Protein AF-A0A2G1YGG0-F1 (afdb_monomer_lite)

Structure (mmCIF, N/CA/C/O backbone):
data_AF-A0A2G1YGG0-F1
#
_entry.id   AF-A0A2G1YGG0-F1
#
loop_
_atom_site.group_PDB
_atom_site.id
_atom_site.type_symbol
_atom_site.label_atom_id
_atom_site.label_alt_id
_atom_site.label_comp_id
_atom_site.label_asym_id
_atom_site.label_entity_id
_atom_site.label_seq_id
_atom_site.pdbx_PDB_ins_code
_atom_site.Cartn_x
_atom_site.Cartn_y
_atom_site.Cartn_z
_atom_site.occupancy
_atom_site.B_iso_or_equiv
_atom_site.auth_seq_id
_atom_site.auth_comp_id
_atom_site.auth_asym_id
_atom_site.auth_atom_id
_atom_site.pdbx_PDB_model_num
ATOM 1 N N . MET A 1 1 ? 19.180 24.058 -12.082 1.00 52.47 1 MET A N 1
ATOM 2 C CA . MET A 1 1 ? 18.531 23.220 -11.047 1.00 52.47 1 MET A CA 1
ATOM 3 C C . MET A 1 1 ? 17.471 22.369 -11.729 1.00 52.47 1 MET A C 1
ATOM 5 O O . MET A 1 1 ? 16.815 22.886 -12.626 1.00 52.47 1 MET A O 1
ATOM 9 N N . ALA A 1 2 ? 17.347 21.085 -11.384 1.00 68.44 2 ALA A N 1
ATOM 10 C CA . ALA A 1 2 ? 16.318 20.221 -11.966 1.00 68.44 2 ALA A CA 1
ATOM 11 C C . ALA A 1 2 ? 14.921 20.719 -11.558 1.00 68.44 2 ALA A C 1
ATOM 13 O O . ALA A 1 2 ? 14.713 21.106 -10.408 1.00 68.44 2 ALA A O 1
AT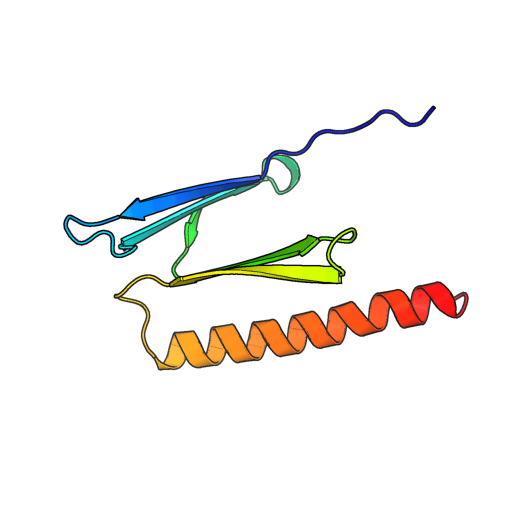OM 14 N N . LYS A 1 3 ? 13.981 20.750 -12.505 1.00 72.12 3 LYS A N 1
ATOM 15 C CA . LYS A 1 3 ? 12.595 21.149 -12.248 1.00 72.12 3 LYS A CA 1
ATOM 16 C C . LYS A 1 3 ? 11.942 20.056 -11.396 1.00 72.12 3 LYS A C 1
ATOM 18 O O . LYS A 1 3 ? 11.939 18.898 -11.804 1.00 72.12 3 LYS A O 1
ATOM 23 N N . LEU A 1 4 ? 11.441 20.406 -10.214 1.00 78.69 4 LEU A N 1
ATOM 24 C CA . LEU A 1 4 ? 10.723 19.461 -9.359 1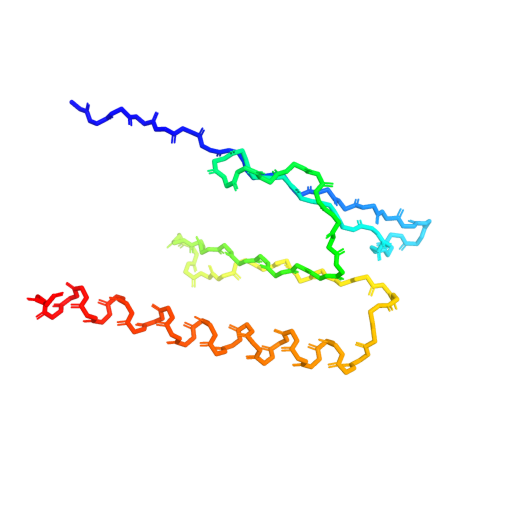.00 78.69 4 LEU A CA 1
ATOM 25 C C . LEU A 1 4 ? 9.352 19.184 -9.981 1.00 78.69 4 LEU A C 1
ATOM 27 O O . LEU A 1 4 ? 8.588 20.117 -10.229 1.00 78.69 4 LEU A O 1
ATOM 31 N N . HIS A 1 5 ? 9.072 17.914 -10.262 1.00 81.62 5 HIS A N 1
ATOM 32 C CA . HIS A 1 5 ? 7.753 17.453 -10.676 1.00 81.62 5 HIS A CA 1
ATOM 33 C C . HIS A 1 5 ? 7.010 16.945 -9.443 1.00 81.62 5 HIS A C 1
ATOM 35 O O . HIS A 1 5 ? 7.544 16.120 -8.700 1.00 81.62 5 HIS A O 1
ATOM 41 N N . THR A 1 6 ? 5.797 17.443 -9.219 1.00 85.19 6 THR A N 1
ATOM 42 C CA . THR A 1 6 ? 4.941 16.983 -8.125 1.00 85.19 6 THR A CA 1
ATOM 43 C C . THR A 1 6 ? 3.900 16.043 -8.700 1.00 85.19 6 THR A C 1
ATOM 45 O O . THR A 1 6 ? 3.074 16.466 -9.502 1.00 85.19 6 THR A O 1
ATOM 48 N N . SER A 1 7 ? 3.932 14.788 -8.262 1.00 88.62 7 SER A N 1
ATOM 49 C CA . SER A 1 7 ? 2.890 13.804 -8.543 1.00 88.62 7 SER A CA 1
ATOM 50 C C . SER A 1 7 ? 1.996 13.637 -7.327 1.00 88.62 7 SER A C 1
ATOM 52 O O . SER A 1 7 ? 2.495 13.626 -6.198 1.00 88.62 7 SER A O 1
ATOM 54 N N . VAL A 1 8 ? 0.694 13.469 -7.538 1.00 89.06 8 VAL A N 1
ATOM 55 C CA . VAL A 1 8 ? -0.256 13.191 -6.458 1.00 89.06 8 VAL A CA 1
ATOM 56 C C . VAL A 1 8 ? -0.805 11.781 -6.618 1.00 89.06 8 VAL A C 1
ATOM 58 O O . VAL A 1 8 ? -1.400 11.442 -7.642 1.00 89.06 8 VAL A O 1
ATOM 61 N N . ILE A 1 9 ? -0.641 10.984 -5.563 1.00 90.62 9 ILE A N 1
ATOM 62 C CA . ILE A 1 9 ? -1.325 9.704 -5.384 1.00 90.62 9 ILE A CA 1
ATOM 63 C C . ILE A 1 9 ? -2.399 9.921 -4.322 1.00 90.62 9 ILE A C 1
ATOM 65 O O . ILE A 1 9 ? -2.092 10.330 -3.200 1.00 90.62 9 ILE A O 1
ATOM 69 N N . LYS A 1 10 ? -3.662 9.676 -4.672 1.00 92.50 10 LYS A N 1
ATOM 70 C CA . LYS A 1 10 ? -4.802 9.847 -3.765 1.00 92.50 10 LYS A CA 1
ATOM 71 C C . LYS A 1 10 ? -5.378 8.487 -3.414 1.00 92.50 10 LYS A C 1
ATOM 73 O O . LYS A 1 10 ? -5.800 7.765 -4.309 1.00 92.50 10 LYS A O 1
ATOM 78 N N . LEU A 1 11 ? -5.435 8.178 -2.121 1.00 91.12 11 LEU A N 1
ATOM 79 C CA . LEU A 1 11 ? -6.092 6.986 -1.587 1.00 91.12 11 LEU A CA 1
ATOM 80 C C . LEU A 1 11 ? -7.399 7.400 -0.914 1.00 91.12 11 LEU A C 1
ATOM 82 O O . LEU A 1 11 ? -7.400 8.271 -0.045 1.00 91.12 11 LEU A O 1
ATOM 86 N N . THR A 1 12 ? -8.507 6.793 -1.327 1.00 92.19 12 THR A N 1
ATOM 87 C CA . THR A 1 12 ? -9.833 7.043 -0.759 1.00 92.19 12 THR A CA 1
ATOM 88 C C . THR A 1 12 ? -10.358 5.750 -0.157 1.00 92.19 12 THR A C 1
ATOM 90 O O . THR A 1 12 ? -10.513 4.753 -0.859 1.00 92.19 12 THR A O 1
ATOM 93 N N . VAL A 1 13 ? -10.631 5.779 1.145 1.00 90.44 13 VAL A N 1
ATOM 94 C CA . VAL A 1 13 ? -11.139 4.636 1.908 1.00 90.44 13 VAL A CA 1
ATOM 95 C C . VAL A 1 13 ? -12.573 4.942 2.323 1.00 90.44 13 VAL A C 1
ATOM 97 O O . VAL A 1 13 ? -12.812 5.858 3.108 1.00 90.44 13 VAL A O 1
ATOM 100 N N . GLY A 1 14 ? -13.527 4.201 1.770 1.00 90.12 14 GLY A N 1
ATOM 101 C CA . GLY A 1 14 ? -14.914 4.186 2.217 1.00 90.12 14 GLY A CA 1
ATOM 102 C C . GLY A 1 14 ? -15.056 3.247 3.408 1.00 90.12 14 GLY A C 1
ATOM 103 O O . GLY A 1 14 ? -14.697 2.074 3.305 1.00 90.12 14 GLY A O 1
ATOM 104 N N . LEU A 1 15 ? -15.553 3.775 4.523 1.00 87.56 15 LEU A N 1
ATOM 105 C CA . LEU A 1 15 ? -15.771 3.041 5.766 1.00 87.56 15 LEU A CA 1
ATOM 106 C C . LEU A 1 15 ? -17.271 2.822 5.999 1.00 87.56 15 LEU A C 1
ATOM 108 O O . LEU A 1 15 ? -18.066 3.698 5.657 1.00 87.56 15 LEU A O 1
ATOM 112 N N . ASP A 1 16 ? -17.636 1.698 6.613 1.00 85.56 16 ASP A N 1
ATOM 113 C CA . ASP A 1 16 ? -18.991 1.452 7.119 1.00 85.56 16 ASP A CA 1
ATOM 114 C C . ASP A 1 16 ? -19.256 2.162 8.467 1.00 85.56 16 ASP A C 1
ATOM 116 O O . ASP A 1 16 ? -18.405 2.872 9.017 1.00 85.56 16 ASP A O 1
ATOM 120 N N . GLU A 1 17 ? -20.446 1.943 9.034 1.00 87.25 17 GLU A N 1
ATOM 121 C CA . GLU A 1 17 ? -20.856 2.484 10.339 1.00 87.25 17 GLU A CA 1
ATOM 122 C C . GLU A 1 17 ? -19.948 2.035 11.502 1.00 87.25 17 GLU A C 1
ATOM 124 O O . GLU A 1 17 ? -19.804 2.751 12.494 1.00 87.25 17 GLU A O 1
ATOM 129 N N . ASN A 1 18 ? -19.276 0.887 11.366 1.00 84.62 18 ASN A N 1
ATOM 130 C CA . ASN A 1 18 ? -18.332 0.334 12.339 1.00 84.62 18 ASN A CA 1
ATOM 131 C C . ASN A 1 18 ? -16.872 0.718 12.042 1.00 84.62 18 ASN A C 1
ATOM 133 O O . ASN A 1 18 ? -15.958 0.224 12.705 1.00 84.62 18 ASN A O 1
ATOM 137 N N . ARG A 1 19 ? -16.642 1.620 11.078 1.00 80.69 19 ARG A N 1
ATOM 138 C CA . ARG A 1 19 ? -15.319 2.050 10.597 1.00 80.69 19 ARG A CA 1
ATOM 139 C C . ARG A 1 19 ? -14.500 0.935 9.939 1.00 80.69 19 ARG A C 1
ATOM 141 O O . ARG A 1 19 ? -13.270 1.001 9.927 1.00 80.69 19 ARG A O 1
ATOM 148 N N . ILE A 1 20 ? -15.161 -0.071 9.377 1.00 80.88 20 ILE A N 1
ATOM 149 C CA . ILE A 1 20 ? -14.534 -1.139 8.598 1.00 80.88 20 ILE A CA 1
ATOM 150 C C . ILE A 1 20 ? -14.424 -0.682 7.133 1.00 80.88 20 ILE A C 1
ATOM 152 O O . ILE A 1 20 ? -15.409 -0.195 6.579 1.00 80.88 20 ILE A O 1
ATOM 156 N N . PRO A 1 21 ? -13.255 -0.823 6.479 1.00 81.56 21 PRO A N 1
ATOM 157 C CA . PRO A 1 21 ? -13.109 -0.531 5.055 1.00 81.56 21 PRO A CA 1
ATOM 158 C C . PRO A 1 21 ? -14.007 -1.412 4.173 1.00 81.56 21 PRO A C 1
ATOM 160 O O . PRO A 1 21 ? -13.874 -2.635 4.157 1.00 81.56 21 PRO A O 1
ATOM 163 N N . GLU A 1 22 ? -14.884 -0.782 3.392 1.00 84.81 22 GLU A N 1
ATOM 164 C CA . GLU A 1 22 ? -15.722 -1.460 2.392 1.00 84.81 22 GLU A CA 1
ATOM 165 C C . GLU A 1 22 ? -15.253 -1.206 0.964 1.00 84.81 22 GLU A C 1
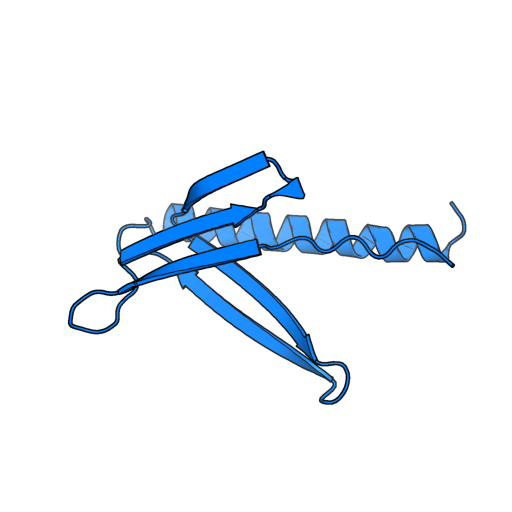ATOM 167 O O . GLU A 1 22 ? -15.309 -2.099 0.122 1.00 84.81 22 GLU A O 1
ATOM 172 N N . LYS A 1 23 ? -14.798 0.018 0.673 1.00 89.06 23 LYS A N 1
ATOM 173 C CA . LYS A 1 23 ? -14.413 0.432 -0.680 1.00 89.06 23 LYS A CA 1
ATOM 174 C C . LYS A 1 23 ? -13.065 1.121 -0.654 1.00 89.06 23 LYS A C 1
ATOM 176 O O . LYS A 1 23 ? -12.884 2.094 0.075 1.00 89.06 23 LYS A O 1
ATOM 181 N N . LEU A 1 24 ?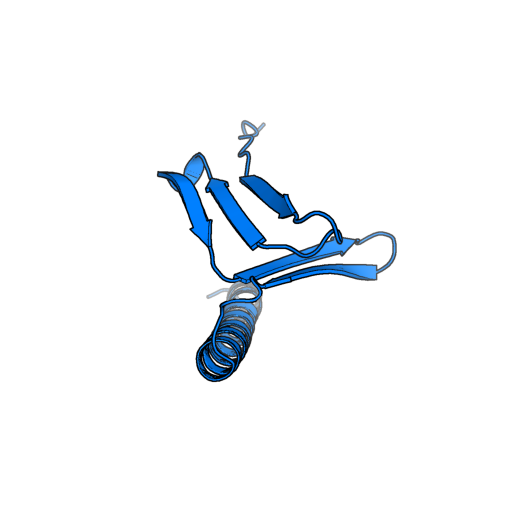 -12.139 0.657 -1.481 1.00 91.56 24 LEU A N 1
ATOM 182 C CA . LEU A 1 24 ? -10.855 1.314 -1.689 1.00 91.56 24 LEU A CA 1
ATOM 183 C C . LEU A 1 24 ? -10.833 1.857 -3.110 1.00 91.56 24 LEU A C 1
ATOM 185 O O . LEU A 1 24 ? -11.159 1.143 -4.057 1.00 91.56 24 LEU A O 1
ATOM 189 N N . ARG A 1 25 ? -10.466 3.129 -3.255 1.00 92.50 25 ARG A N 1
ATOM 190 C CA . ARG A 1 25 ? -10.237 3.750 -4.559 1.00 92.50 25 ARG A CA 1
ATOM 191 C C . ARG A 1 25 ? -8.918 4.483 -4.568 1.00 92.50 25 ARG A C 1
ATOM 193 O O . ARG A 1 2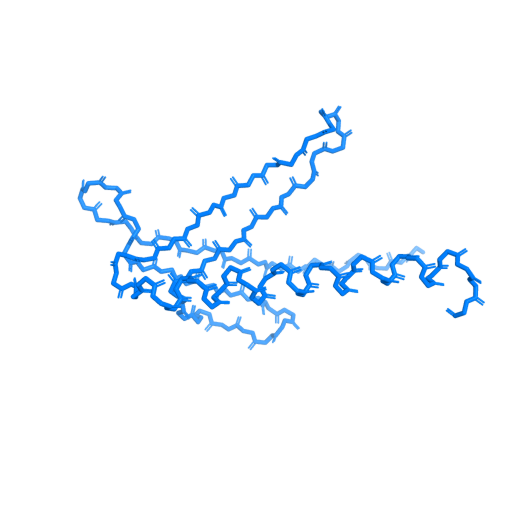5 ? -8.525 5.064 -3.551 1.00 92.50 25 ARG A O 1
ATOM 200 N N . TRP A 1 26 ? -8.263 4.501 -5.718 1.00 93.38 26 TRP A N 1
ATOM 201 C CA . TRP A 1 26 ? -7.009 5.215 -5.865 1.00 93.38 26 TRP A CA 1
ATOM 202 C C . TRP A 1 26 ? -6.876 5.911 -7.215 1.00 93.38 26 TRP A C 1
ATOM 204 O O . TRP A 1 26 ? -7.392 5.455 -8.231 1.00 93.38 26 TRP A O 1
ATOM 214 N N . SER A 1 27 ? -6.172 7.039 -7.202 1.00 93.19 27 SER A N 1
ATOM 215 C CA . SER A 1 27 ? -5.784 7.771 -8.407 1.00 93.19 27 SER A CA 1
ATOM 216 C C . SER A 1 27 ? -4.285 8.043 -8.364 1.00 93.19 27 SER A C 1
ATOM 218 O O . SER A 1 27 ? -3.749 8.391 -7.307 1.00 93.19 27 SER A O 1
ATOM 220 N N . ALA A 1 28 ? -3.625 7.939 -9.512 1.00 93.12 28 ALA A N 1
ATOM 221 C CA . ALA A 1 28 ? -2.234 8.317 -9.720 1.00 93.12 28 ALA A CA 1
ATOM 222 C C . ALA A 1 28 ? -2.116 9.059 -11.058 1.00 93.12 28 ALA A C 1
ATOM 224 O O . ALA A 1 28 ? -2.142 8.439 -12.122 1.00 93.12 28 ALA A O 1
ATOM 225 N N . GLN A 1 29 ? -1.984 10.390 -10.996 1.00 84.38 29 GLN A N 1
ATOM 226 C CA . GLN A 1 29 ? -2.010 11.259 -12.183 1.00 84.38 29 GLN A CA 1
ATOM 227 C C . GLN A 1 29 ? -0.925 10.899 -13.204 1.00 84.38 29 GLN A C 1
ATOM 229 O O . GLN A 1 29 ? -1.225 10.749 -14.384 1.00 84.38 29 GLN A O 1
ATOM 234 N N . ASP A 1 30 ? 0.308 10.674 -12.749 1.00 85.38 30 ASP A N 1
ATOM 235 C CA . ASP A 1 30 ? 1.428 10.357 -13.650 1.00 85.38 30 ASP A CA 1
ATOM 236 C C . ASP A 1 30 ? 1.377 8.923 -14.190 1.00 85.38 30 ASP A C 1
ATOM 238 O O . ASP A 1 30 ? 2.015 8.615 -15.194 1.00 85.38 30 ASP A O 1
ATOM 242 N N . GLY A 1 31 ? 0.621 8.044 -13.528 1.00 82.88 31 GLY A N 1
ATOM 243 C CA . GLY A 1 31 ? 0.381 6.674 -13.981 1.00 82.88 31 GLY A CA 1
ATOM 244 C C . GLY A 1 31 ? -0.808 6.546 -14.933 1.00 82.88 31 GLY A C 1
ATOM 245 O O . GLY A 1 31 ? -1.055 5.451 -15.427 1.00 82.88 31 GLY A O 1
ATOM 246 N N . GLY A 1 32 ? -1.557 7.630 -15.171 1.00 87.62 32 GLY A N 1
ATOM 247 C CA . GLY A 1 32 ? -2.783 7.604 -15.971 1.00 87.62 32 GLY A CA 1
ATOM 248 C C . GLY A 1 32 ? -3.942 6.854 -15.308 1.00 87.62 32 GLY A C 1
ATOM 249 O O . GLY A 1 32 ? -4.842 6.397 -16.005 1.00 87.62 32 GLY A O 1
ATOM 250 N N . ILE A 1 33 ? -3.917 6.703 -13.981 1.00 90.19 33 ILE A N 1
ATOM 251 C CA . ILE A 1 33 ? -4.921 5.947 -13.225 1.00 90.19 33 ILE A CA 1
ATOM 252 C C . ILE A 1 33 ? -5.848 6.934 -12.530 1.00 90.19 33 ILE A C 1
ATOM 254 O O . ILE A 1 33 ? -5.397 7.733 -11.703 1.00 90.19 33 ILE A O 1
ATOM 258 N N . ASP A 1 34 ? -7.141 6.866 -12.843 1.00 92.19 34 ASP A N 1
ATOM 259 C CA . ASP A 1 34 ? -8.146 7.745 -12.257 1.00 92.19 34 ASP A CA 1
ATOM 260 C C . ASP A 1 34 ? -9.257 6.964 -11.554 1.00 92.19 34 ASP A C 1
ATOM 262 O O . ASP A 1 34 ? -10.107 6.339 -12.181 1.00 92.19 34 ASP A O 1
ATOM 266 N N . ASN A 1 35 ? -9.268 7.066 -10.225 1.00 91.88 35 ASN A N 1
ATOM 267 C CA . ASN A 1 35 ? -10.354 6.639 -9.353 1.00 91.88 35 ASN A CA 1
ATOM 268 C C . ASN A 1 35 ? -10.708 5.149 -9.494 1.00 91.88 35 ASN A C 1
ATOM 270 O O . ASN A 1 35 ? -11.873 4.759 -9.371 1.00 91.88 35 ASN A O 1
ATOM 274 N N . GLU A 1 36 ? -9.695 4.320 -9.724 1.00 93.31 36 GLU A N 1
ATOM 275 C CA . GLU A 1 36 ? -9.839 2.878 -9.887 1.00 93.31 36 GLU A CA 1
ATOM 276 C C . GLU A 1 36 ? -10.169 2.205 -8.558 1.00 93.31 36 GLU A C 1
ATOM 278 O O . GLU A 1 36 ? -9.676 2.608 -7.498 1.00 93.31 36 GLU A O 1
ATOM 283 N N . GLU A 1 37 ? -11.016 1.179 -8.612 1.00 92.31 37 GLU A N 1
ATOM 284 C CA . GLU A 1 37 ? -11.360 0.380 -7.438 1.00 92.31 37 GLU A CA 1
ATOM 285 C C . GLU A 1 37 ? -10.251 -0.623 -7.106 1.00 92.31 37 GLU A C 1
ATOM 287 O O . GLU A 1 37 ? -9.609 -1.203 -7.981 1.00 92.31 37 GLU A O 1
ATOM 292 N N . ALA A 1 38 ? -10.042 -0.851 -5.813 1.00 89.81 38 ALA A N 1
ATOM 293 C CA . ALA A 1 38 ? -9.118 -1.852 -5.304 1.00 89.81 38 ALA A CA 1
ATOM 294 C C . ALA A 1 38 ? -9.791 -2.702 -4.218 1.00 89.81 38 ALA A C 1
ATOM 296 O O . ALA A 1 38 ? -10.617 -2.219 -3.442 1.00 89.81 38 ALA A O 1
ATOM 297 N N . LYS A 1 39 ? -9.410 -3.980 -4.146 1.00 86.94 39 LYS A N 1
ATOM 298 C CA . LYS A 1 39 ? -9.825 -4.904 -3.072 1.00 86.94 39 LYS A CA 1
ATOM 299 C C . LYS A 1 39 ? -8.836 -4.931 -1.908 1.00 86.94 39 LYS A C 1
ATOM 301 O O . LYS A 1 39 ? -9.212 -5.194 -0.772 1.00 86.94 39 LYS A O 1
ATOM 306 N N . ALA A 1 40 ? -7.574 -4.614 -2.175 1.00 88.25 40 ALA A N 1
ATOM 307 C CA . ALA A 1 40 ? -6.539 -4.501 -1.161 1.00 88.25 40 ALA A CA 1
ATOM 308 C C . ALA A 1 40 ? -5.502 -3.455 -1.560 1.00 88.25 40 ALA A C 1
ATOM 310 O O . ALA A 1 40 ? -5.247 -3.235 -2.745 1.00 88.25 40 ALA A O 1
ATOM 311 N N . MET A 1 41 ? -4.899 -2.822 -0.559 1.00 88.25 41 MET A N 1
ATOM 312 C CA . MET A 1 41 ? -3.780 -1.906 -0.723 1.00 88.25 41 MET A CA 1
ATOM 313 C C . MET A 1 41 ? -2.767 -2.129 0.393 1.00 88.25 41 MET A C 1
ATOM 315 O O . MET A 1 41 ? -3.126 -2.236 1.567 1.00 88.25 41 MET A O 1
ATOM 319 N N . LEU A 1 42 ? -1.493 -2.150 0.011 1.00 87.88 42 LEU A N 1
ATOM 320 C CA . LEU A 1 42 ? -0.372 -2.149 0.936 1.00 87.88 42 LEU A CA 1
ATOM 321 C C . LEU A 1 42 ? 0.432 -0.870 0.717 1.00 87.88 42 LEU A C 1
ATOM 323 O O . LEU A 1 42 ? 1.015 -0.685 -0.352 1.00 87.88 42 LEU A O 1
ATOM 327 N N . LEU A 1 43 ? 0.474 0.004 1.722 1.00 87.88 43 LEU A N 1
ATOM 328 C CA . LEU A 1 43 ? 1.305 1.205 1.695 1.00 87.88 43 LEU A CA 1
ATOM 329 C C . LEU A 1 43 ? 2.325 1.146 2.828 1.00 87.88 43 LEU A C 1
ATOM 331 O O . LEU A 1 43 ? 1.955 1.043 3.994 1.00 87.88 43 LEU A O 1
ATOM 335 N N . SER A 1 44 ? 3.606 1.268 2.483 1.00 89.75 44 SER A N 1
ATOM 336 C CA . SER A 1 44 ? 4.703 1.368 3.444 1.00 89.75 44 SER A CA 1
ATOM 337 C C . SER A 1 44 ? 5.503 2.638 3.183 1.00 89.75 44 SER A C 1
ATOM 339 O O . SER A 1 44 ? 5.934 2.892 2.059 1.00 89.75 44 SER A O 1
ATOM 341 N N . VAL A 1 45 ? 5.717 3.429 4.230 1.00 88.94 45 VAL A N 1
ATOM 342 C CA . VAL A 1 45 ? 6.463 4.687 4.203 1.00 88.94 45 VAL A CA 1
ATOM 343 C C . VAL A 1 45 ? 7.655 4.564 5.142 1.00 88.94 45 VAL A C 1
ATOM 345 O O . VAL A 1 45 ? 7.502 4.248 6.320 1.00 88.94 45 VAL A O 1
ATOM 348 N N . TRP A 1 46 ? 8.853 4.820 4.624 1.00 91.44 46 TRP A N 1
ATOM 349 C CA . TRP A 1 46 ? 10.077 4.813 5.419 1.00 91.44 46 TRP A CA 1
ATOM 350 C C . TRP A 1 46 ? 10.266 6.153 6.138 1.00 91.44 46 TRP A C 1
ATOM 352 O O . TRP A 1 46 ? 10.444 7.186 5.489 1.00 91.44 46 TRP A O 1
ATOM 362 N N . ASP A 1 47 ? 10.274 6.137 7.472 1.00 91.75 47 ASP A N 1
ATOM 363 C CA . ASP A 1 47 ? 10.678 7.283 8.288 1.00 91.75 47 ASP A CA 1
ATOM 364 C C . ASP A 1 47 ? 12.174 7.174 8.607 1.00 91.75 47 ASP A C 1
ATOM 366 O O . ASP A 1 47 ? 12.605 6.423 9.485 1.00 91.75 47 ASP A O 1
ATOM 370 N N . SER A 1 48 ? 12.989 7.959 7.902 1.00 92.31 48 SER A N 1
ATOM 371 C CA . SER A 1 48 ? 14.443 7.963 8.081 1.00 92.31 48 SER A CA 1
ATOM 372 C C . SER A 1 48 ? 14.905 8.529 9.425 1.00 92.31 48 SER A C 1
ATOM 374 O O . SER A 1 48 ? 16.004 8.192 9.869 1.00 92.31 48 SER A O 1
ATOM 376 N N . LYS A 1 49 ? 14.094 9.364 10.091 1.00 93.75 49 LYS A N 1
ATOM 377 C CA . LYS A 1 49 ? 14.447 9.962 11.387 1.00 93.75 49 LYS A CA 1
ATOM 378 C C . LYS A 1 49 ? 14.329 8.932 12.499 1.00 93.75 49 LYS A C 1
ATOM 380 O O . LYS A 1 49 ? 15.228 8.818 13.327 1.00 93.75 49 LYS A O 1
ATOM 385 N N . LYS A 1 50 ? 13.228 8.181 12.496 1.00 93.94 50 LYS A N 1
ATOM 386 C CA . LYS A 1 50 ? 12.962 7.121 13.476 1.00 93.94 50 LYS A CA 1
ATOM 387 C C . LYS A 1 50 ? 13.554 5.769 13.087 1.00 93.94 50 LYS A C 1
ATOM 389 O O . LYS A 1 50 ? 13.677 4.902 13.943 1.00 93.94 50 LYS A O 1
ATOM 394 N N . LYS A 1 51 ? 13.973 5.617 11.825 1.00 91.19 51 LYS A N 1
ATOM 395 C CA . LYS A 1 51 ? 14.484 4.367 11.241 1.00 91.19 51 LYS A CA 1
ATOM 396 C C . LYS A 1 51 ? 13.462 3.234 11.332 1.00 91.19 51 LYS A C 1
ATOM 398 O O . LYS A 1 51 ? 13.807 2.101 11.658 1.00 91.19 51 LYS A O 1
ATOM 403 N N . GLU A 1 52 ? 12.209 3.551 11.033 1.00 91.94 52 GLU A N 1
ATOM 404 C CA . GLU A 1 52 ? 11.101 2.599 11.058 1.00 91.94 52 GLU A CA 1
ATOM 405 C C . GLU A 1 52 ? 10.240 2.711 9.797 1.00 91.94 52 GLU A C 1
ATOM 407 O O . GLU A 1 52 ? 10.272 3.713 9.080 1.00 91.94 52 GLU A O 1
ATOM 412 N N . SER A 1 53 ? 9.469 1.660 9.521 1.00 89.19 53 SER A N 1
ATOM 413 C CA . SER A 1 53 ? 8.471 1.665 8.449 1.00 89.19 53 SER A CA 1
ATOM 414 C C . SER A 1 53 ? 7.086 1.883 9.040 1.00 89.19 53 SER A C 1
ATOM 416 O O . SER A 1 53 ? 6.626 1.090 9.861 1.00 89.19 53 SER A O 1
ATOM 418 N N . LEU A 1 54 ? 6.417 2.942 8.598 1.00 87.50 54 LEU A N 1
ATOM 419 C CA . LEU A 1 54 ? 5.002 3.166 8.857 1.00 87.50 54 LEU A CA 1
ATOM 420 C C . LEU A 1 54 ? 4.209 2.438 7.780 1.00 87.50 54 LEU A C 1
ATOM 422 O O . LEU A 1 54 ? 4.468 2.629 6.593 1.00 87.50 54 LEU A O 1
ATOM 426 N N . LYS A 1 55 ? 3.249 1.611 8.182 1.00 85.62 55 LYS A N 1
ATOM 427 C CA . LYS A 1 55 ? 2.463 0.801 7.252 1.00 85.62 55 LYS A CA 1
ATOM 428 C C . LYS A 1 55 ? 0.972 1.001 7.442 1.00 85.62 55 LYS A C 1
ATOM 430 O O . LYS A 1 55 ? 0.499 1.188 8.563 1.00 85.62 55 LYS A O 1
ATOM 435 N N . ILE A 1 56 ? 0.257 0.954 6.328 1.00 82.88 56 ILE A N 1
ATOM 436 C CA . ILE A 1 56 ? -1.196 0.928 6.269 1.00 82.88 56 ILE A CA 1
ATOM 437 C C . ILE A 1 56 ? -1.566 -0.285 5.418 1.00 82.88 56 ILE A C 1
ATOM 439 O O . ILE A 1 56 ? -1.316 -0.307 4.211 1.00 82.88 56 ILE A O 1
ATOM 443 N N . ASP A 1 57 ? -2.146 -1.282 6.082 1.00 82.88 57 ASP A N 1
ATOM 444 C CA . ASP A 1 57 ? -2.607 -2.524 5.473 1.00 82.88 57 ASP A CA 1
ATOM 445 C C . ASP A 1 57 ? -4.139 -2.432 5.379 1.00 82.88 57 ASP A C 1
ATOM 447 O O . ASP A 1 57 ? -4.821 -2.381 6.404 1.00 82.88 57 ASP A O 1
ATOM 451 N N . LEU A 1 58 ? -4.686 -2.338 4.162 1.00 82.06 58 LEU A N 1
ATOM 452 C CA . LEU A 1 58 ? -6.130 -2.232 3.930 1.00 82.06 58 LEU A CA 1
ATOM 453 C C . LEU A 1 58 ? -6.595 -3.361 3.017 1.00 82.06 58 LEU A C 1
ATOM 455 O O . LEU A 1 58 ? -6.032 -3.572 1.945 1.00 82.06 58 LEU A O 1
ATOM 459 N N . TRP A 1 59 ? -7.667 -4.035 3.409 1.00 84.62 59 TRP A N 1
ATOM 460 C CA . TRP A 1 59 ? -8.379 -5.001 2.579 1.00 84.62 59 TRP A CA 1
ATOM 461 C C . TRP A 1 59 ? -9.879 -4.822 2.770 1.00 84.62 59 TRP A C 1
ATOM 463 O O . TRP A 1 59 ? -10.342 -4.473 3.859 1.00 84.62 59 TRP A O 1
ATOM 473 N N . THR A 1 60 ? -10.637 -5.044 1.705 1.00 81.62 60 THR A N 1
ATOM 474 C CA . THR A 1 60 ? -12.094 -5.048 1.768 1.00 81.62 60 THR A CA 1
ATOM 475 C C . THR A 1 60 ? -12.581 -6.364 2.374 1.00 81.62 60 THR A C 1
ATOM 477 O O . THR A 1 60 ? -11.949 -7.416 2.246 1.00 81.62 60 THR A O 1
ATOM 480 N N . LYS A 1 61 ? -13.717 -6.323 3.075 1.00 77.94 61 LYS A N 1
ATOM 481 C CA . LYS A 1 61 ? -14.287 -7.496 3.764 1.00 77.94 61 LYS A CA 1
ATOM 482 C C . LYS A 1 61 ? -14.691 -8.632 2.815 1.00 77.94 61 LYS A C 1
ATOM 484 O O . LYS A 1 61 ? -14.757 -9.785 3.227 1.00 77.94 61 LYS A O 1
ATOM 489 N N . ASP A 1 62 ? -14.991 -8.297 1.569 1.00 83.00 62 ASP A N 1
ATOM 490 C CA . ASP A 1 62 ? -15.458 -9.212 0.532 1.00 83.00 62 ASP A CA 1
ATOM 491 C C . ASP A 1 62 ? -14.325 -9.898 -0.246 1.00 83.00 62 ASP A C 1
ATOM 493 O O . ASP A 1 62 ? -14.605 -10.758 -1.078 1.00 83.00 62 A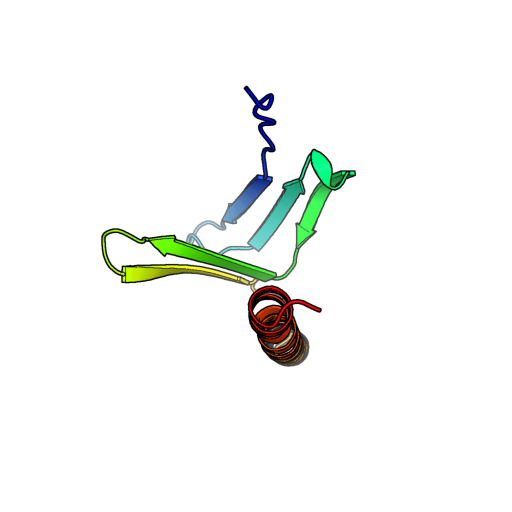SP A O 1
ATOM 497 N N . MET A 1 63 ? -13.059 -9.556 0.021 1.00 83.62 63 MET A N 1
ATOM 498 C CA . MET A 1 63 ? -11.916 -10.216 -0.607 1.00 83.62 63 MET A CA 1
ATOM 499 C C . MET A 1 63 ? -11.795 -11.669 -0.102 1.00 83.62 63 MET A C 1
ATOM 501 O O . MET A 1 63 ? -11.630 -11.887 1.103 1.00 83.62 63 MET A O 1
ATOM 505 N N . PRO A 1 64 ? -11.843 -12.688 -0.982 1.00 88.38 64 PRO A N 1
ATOM 506 C CA . PRO A 1 64 ? -11.668 -14.078 -0.574 1.00 88.38 64 PRO A CA 1
ATOM 507 C C . PRO A 1 64 ? -10.280 -14.332 0.025 1.00 88.38 64 PRO A C 1
ATOM 509 O O . PRO A 1 64 ? -9.272 -13.801 -0.444 1.00 88.38 64 PRO A O 1
ATOM 512 N N . VAL A 1 65 ? -10.201 -15.225 1.015 1.00 87.62 65 VAL A N 1
ATOM 513 C CA . VAL A 1 65 ? -8.934 -15.586 1.683 1.00 87.62 65 VAL A CA 1
ATOM 514 C C . VAL A 1 65 ? -7.880 -16.096 0.691 1.00 87.62 65 VAL A C 1
ATOM 516 O O . VAL A 1 65 ? -6.689 -15.846 0.870 1.00 87.62 65 VAL A O 1
ATOM 519 N N . ASP A 1 66 ? -8.287 -16.791 -0.370 1.00 91.25 66 ASP A N 1
ATOM 520 C CA . ASP A 1 66 ? -7.347 -17.285 -1.379 1.00 91.25 66 ASP A CA 1
ATOM 521 C C . ASP A 1 66 ? -6.768 -16.159 -2.242 1.00 91.25 66 ASP A C 1
ATOM 523 O O . ASP A 1 66 ? -5.566 -16.157 -2.511 1.00 91.25 66 ASP A O 1
ATOM 527 N N . GLU A 1 67 ? -7.563 -15.139 -2.575 1.00 88.75 67 GLU A N 1
ATOM 528 C CA . GLU A 1 67 ? -7.056 -13.928 -3.227 1.00 88.75 67 GLU A CA 1
ATOM 529 C C . GLU A 1 67 ? -6.110 -13.157 -2.301 1.00 88.75 67 GLU A C 1
ATOM 531 O O . GLU A 1 67 ? -5.081 -12.660 -2.760 1.00 88.75 67 GLU A O 1
ATOM 536 N N . MET A 1 68 ? -6.392 -13.105 -0.991 1.00 87.75 68 MET A N 1
ATOM 537 C CA . MET A 1 68 ? -5.483 -12.487 -0.016 1.00 87.75 68 MET A CA 1
ATOM 538 C C . MET A 1 68 ? -4.116 -13.182 -0.011 1.00 87.75 68 MET A C 1
ATOM 540 O O . MET A 1 68 ? -3.083 -12.513 -0.058 1.00 87.75 68 MET A O 1
ATOM 544 N N . LYS A 1 69 ? -4.083 -14.523 -0.005 1.00 88.56 69 LYS A N 1
ATOM 545 C CA . LYS A 1 69 ? -2.824 -15.289 -0.072 1.00 88.56 69 LYS A CA 1
ATOM 546 C C . LYS A 1 69 ? -2.046 -14.976 -1.348 1.00 88.56 69 LYS A C 1
ATOM 548 O O . LYS A 1 69 ? -0.833 -14.776 -1.283 1.00 88.56 69 LYS A O 1
ATOM 553 N N . ILE A 1 70 ? -2.735 -14.920 -2.490 1.00 91.31 70 ILE A N 1
ATOM 554 C CA . ILE A 1 70 ? -2.124 -14.585 -3.781 1.00 91.31 70 ILE A CA 1
ATOM 555 C C . ILE A 1 70 ? -1.547 -13.168 -3.735 1.00 91.31 70 ILE A C 1
ATOM 557 O O . ILE A 1 70 ? -0.380 -12.985 -4.077 1.00 91.31 70 ILE A O 1
ATOM 561 N N . PHE A 1 71 ? -2.315 -12.186 -3.256 1.00 89.75 71 PHE A N 1
ATOM 562 C CA . PHE A 1 71 ? -1.872 -10.799 -3.116 1.00 89.75 71 PHE A CA 1
ATOM 563 C C . PHE A 1 71 ? -0.609 -10.685 -2.254 1.00 89.75 71 PHE A C 1
ATOM 565 O O . PHE A 1 71 ? 0.375 -10.070 -2.673 1.00 89.75 71 PHE A O 1
ATOM 572 N N . PHE A 1 72 ? -0.592 -11.330 -1.084 1.00 87.94 72 PHE A N 1
ATOM 573 C CA . PHE A 1 72 ? 0.578 -11.337 -0.205 1.00 87.94 72 PHE A CA 1
ATOM 574 C C . PHE A 1 72 ? 1.794 -11.989 -0.866 1.00 87.94 72 PHE A C 1
ATOM 576 O O . PHE A 1 72 ? 2.887 -11.422 -0.834 1.00 87.94 72 PHE A O 1
ATOM 583 N N . HIS A 1 73 ? 1.614 -13.156 -1.490 1.00 91.88 73 HIS A N 1
ATOM 584 C CA . HIS A 1 73 ? 2.698 -13.854 -2.174 1.00 91.88 73 HIS A CA 1
ATOM 585 C C . HIS A 1 73 ? 3.298 -13.004 -3.301 1.00 91.88 73 HIS A C 1
ATOM 587 O O . HIS A 1 73 ? 4.509 -12.790 -3.328 1.00 91.88 73 HIS A O 1
ATOM 593 N N . GLN A 1 74 ? 2.453 -12.467 -4.185 1.00 89.75 74 GLN A N 1
ATOM 594 C CA . GLN A 1 74 ? 2.881 -11.620 -5.301 1.00 89.75 74 GLN A CA 1
ATOM 595 C C . GLN A 1 74 ? 3.606 -10.366 -4.814 1.00 89.75 74 GLN A C 1
ATOM 597 O O . GLN A 1 74 ? 4.658 -10.005 -5.340 1.00 89.75 74 GLN A O 1
ATOM 602 N N . THR A 1 75 ? 3.098 -9.744 -3.751 1.00 89.25 75 THR A N 1
ATOM 603 C CA . THR A 1 75 ? 3.733 -8.566 -3.159 1.00 89.25 75 THR A CA 1
ATOM 604 C C . THR A 1 75 ? 5.128 -8.890 -2.624 1.00 89.25 75 THR A C 1
ATOM 606 O O . THR A 1 75 ? 6.078 -8.167 -2.916 1.00 89.25 75 THR A O 1
ATOM 609 N N . LEU A 1 76 ? 5.298 -9.999 -1.897 1.00 89.00 76 LEU A N 1
ATOM 610 C CA . LEU A 1 76 ? 6.606 -10.409 -1.371 1.00 89.00 76 LEU A CA 1
ATOM 611 C C . LEU A 1 76 ? 7.613 -10.741 -2.478 1.00 89.00 76 LEU A C 1
ATOM 613 O O . LEU A 1 76 ? 8.783 -10.360 -2.377 1.00 89.00 76 LEU A O 1
ATOM 617 N N . VAL A 1 77 ? 7.170 -11.417 -3.541 1.00 90.69 77 VAL A N 1
ATOM 618 C CA . VAL A 1 77 ? 8.011 -11.705 -4.712 1.00 90.69 77 VAL A CA 1
ATOM 619 C C . VAL A 1 77 ? 8.433 -10.398 -5.391 1.00 90.69 77 VAL A C 1
ATOM 621 O O . VAL A 1 77 ? 9.627 -10.172 -5.583 1.00 90.69 77 VAL A O 1
ATOM 624 N N . SER A 1 78 ? 7.492 -9.483 -5.640 1.00 87.62 78 SER A N 1
ATOM 625 C CA . SER A 1 78 ? 7.767 -8.178 -6.258 1.00 87.62 78 SER A CA 1
ATOM 626 C C . SER A 1 78 ? 8.710 -7.304 -5.422 1.00 87.62 78 SER A C 1
ATOM 628 O O . SER A 1 78 ? 9.578 -6.612 -5.964 1.00 87.62 78 SER A O 1
ATOM 630 N N . LEU A 1 79 ? 8.567 -7.320 -4.094 1.00 87.31 79 LEU A N 1
ATOM 631 C CA . LEU A 1 79 ? 9.481 -6.626 -3.183 1.00 87.31 79 LEU A CA 1
ATOM 632 C C . LEU A 1 79 ? 10.883 -7.242 -3.236 1.00 87.31 79 LEU A C 1
ATOM 634 O O . LEU A 1 79 ? 11.876 -6.514 -3.303 1.00 87.31 79 LEU A O 1
ATOM 638 N N . SER A 1 80 ? 10.968 -8.573 -3.268 1.00 87.12 80 SER A N 1
ATOM 639 C CA . SER A 1 80 ? 12.240 -9.291 -3.405 1.00 87.12 80 SER A CA 1
ATOM 640 C C . SER A 1 80 ? 12.938 -8.964 -4.726 1.00 87.12 80 SER A C 1
ATOM 642 O O . SER A 1 80 ? 14.154 -8.772 -4.754 1.00 87.12 80 SER A O 1
ATOM 644 N N . ASP A 1 81 ? 12.184 -8.841 -5.818 1.00 84.44 81 ASP A N 1
ATOM 645 C CA . ASP A 1 81 ? 12.721 -8.427 -7.115 1.00 84.44 81 ASP A CA 1
ATOM 646 C C . ASP A 1 81 ? 13.170 -6.964 -7.123 1.00 84.44 81 ASP A C 1
ATOM 648 O O . ASP A 1 81 ? 14.231 -6.645 -7.665 1.00 84.44 81 ASP A O 1
ATOM 652 N N . THR A 1 82 ? 12.431 -6.081 -6.451 1.00 82.50 82 THR A N 1
ATOM 653 C CA . THR A 1 82 ? 12.820 -4.673 -6.300 1.00 82.50 82 THR A CA 1
ATOM 654 C C . THR A 1 82 ? 14.116 -4.534 -5.505 1.00 82.50 82 THR A C 1
ATOM 656 O O . THR A 1 82 ? 14.947 -3.702 -5.850 1.00 82.50 82 THR A O 1
ATOM 659 N N . LEU A 1 83 ? 14.368 -5.377 -4.498 1.00 78.38 83 LEU A N 1
ATOM 660 C CA . LEU A 1 83 ? 15.625 -5.361 -3.735 1.00 78.38 83 LEU A CA 1
ATOM 661 C C . LEU A 1 83 ? 16.857 -5.705 -4.595 1.00 78.38 83 LEU A C 1
ATOM 663 O O . LEU A 1 83 ? 17.966 -5.244 -4.313 1.00 78.38 83 LEU A O 1
ATOM 667 N N . LYS A 1 84 ? 16.676 -6.457 -5.688 1.00 75.56 84 LYS A N 1
ATOM 668 C CA . LYS A 1 84 ? 17.759 -6.750 -6.642 1.00 75.56 84 LYS A CA 1
ATOM 669 C C . LYS A 1 84 ? 18.195 -5.501 -7.423 1.00 75.56 84 LYS A C 1
ATOM 671 O O . LYS A 1 84 ? 19.337 -5.440 -7.875 1.00 75.56 84 LYS A O 1
ATOM 676 N N . TRP A 1 85 ? 17.324 -4.502 -7.585 1.00 62.00 85 TRP A N 1
ATOM 677 C CA . TRP A 1 85 ? 17.602 -3.280 -8.354 1.00 62.00 85 TRP A CA 1
ATOM 678 C C . TRP A 1 85 ? 18.663 -2.367 -7.712 1.00 62.00 85 TRP A C 1
ATOM 680 O O . TRP A 1 85 ? 19.631 -2.025 -8.396 1.00 62.00 85 TRP A O 1
ATOM 690 N N . PRO A 1 86 ? 18.562 -2.008 -6.414 1.00 60.03 86 PRO A N 1
ATOM 691 C CA . PRO A 1 86 ? 19.629 -1.329 -5.687 1.00 60.03 86 PRO A CA 1
ATOM 692 C C . PRO A 1 86 ? 20.956 -2.075 -5.809 1.00 60.03 86 PRO A C 1
ATOM 694 O O . PRO A 1 86 ? 21.965 -1.462 -6.138 1.00 60.03 86 PRO A O 1
ATOM 697 N N . TYR A 1 87 ? 20.950 -3.401 -5.635 1.00 57.84 87 TYR A N 1
ATOM 698 C CA . TYR A 1 87 ? 22.164 -4.214 -5.724 1.00 57.84 87 TYR A CA 1
ATOM 699 C C . TYR A 1 87 ? 22.866 -4.078 -7.086 1.00 57.84 87 TYR A C 1
ATOM 701 O O . TYR A 1 87 ? 24.075 -3.867 -7.129 1.00 57.84 87 TYR A O 1
ATOM 709 N N . LYS A 1 88 ? 22.113 -4.103 -8.195 1.00 55.88 88 LYS A N 1
ATOM 710 C CA . LYS A 1 88 ? 22.665 -3.882 -9.544 1.00 55.88 88 LYS A CA 1
ATOM 711 C C . LYS A 1 88 ? 23.204 -2.460 -9.735 1.00 55.88 88 LYS A C 1
ATOM 713 O O . LYS A 1 88 ? 24.315 -2.293 -10.226 1.00 55.88 88 LYS A O 1
ATOM 718 N N . ARG A 1 89 ? 22.473 -1.445 -9.259 1.00 56.06 89 ARG A N 1
ATOM 719 C CA . ARG A 1 89 ? 22.882 -0.032 -9.364 1.00 56.06 89 ARG A CA 1
ATOM 720 C C . ARG A 1 89 ? 24.150 0.288 -8.561 1.00 56.06 89 ARG A C 1
ATOM 722 O O . ARG A 1 89 ? 24.921 1.146 -8.978 1.00 56.06 89 ARG A O 1
ATOM 729 N N . TYR A 1 90 ? 24.386 -0.395 -7.438 1.00 56.28 90 TYR A N 1
ATOM 730 C CA . TYR A 1 90 ? 25.611 -0.241 -6.641 1.00 56.28 90 TYR A CA 1
ATOM 731 C C . TYR A 1 90 ? 26.819 -1.007 -7.204 1.00 56.28 90 TYR A C 1
ATOM 733 O O . TYR A 1 90 ? 27.945 -0.675 -6.845 1.00 56.28 90 TYR A O 1
ATOM 741 N N . GLN A 1 91 ? 26.619 -1.984 -8.098 1.00 53.41 91 GLN A N 1
ATOM 742 C CA . GLN A 1 91 ? 27.709 -2.737 -8.739 1.00 53.41 91 GLN A CA 1
ATOM 743 C C . GLN A 1 91 ? 28.121 -2.218 -10.125 1.00 53.41 91 GLN A C 1
ATOM 745 O O . GLN A 1 91 ? 28.989 -2.809 -10.759 1.00 53.41 91 GLN A O 1
ATOM 750 N N . GLY A 1 92 ? 27.577 -1.085 -10.580 1.00 53.38 92 GLY A N 1
ATOM 751 C CA . GLY A 1 92 ? 28.056 -0.427 -11.800 1.00 53.38 92 GLY A CA 1
ATOM 752 C C . GLY A 1 92 ? 27.744 -1.179 -13.098 1.00 53.38 92 GLY A C 1
ATOM 753 O O . GLY A 1 92 ? 28.506 -1.063 -14.057 1.00 53.38 92 GLY A O 1
ATOM 754 N N . HIS A 1 93 ? 26.640 -1.930 -13.130 1.00 48.38 93 HIS A N 1
ATOM 755 C CA . HIS A 1 93 ? 26.050 -2.473 -14.356 1.00 48.38 93 HIS A CA 1
ATOM 756 C C . HIS A 1 93 ? 24.780 -1.712 -14.735 1.00 48.38 93 HIS A C 1
ATOM 758 O O . HIS A 1 93 ? 23.949 -1.459 -13.829 1.00 48.38 93 HIS A O 1
#

pLDDT: mean 83.89, std 10.94, range [48.38, 93.94]

Foldseek 3Di:
DDDDDDKDKDWDFDADPVRATAWIFIDTVVVVRDGDTDQWDWDWDQDPVVRDIDIDTHGHPPDDPVNVVVVVVVVVVVVVVVVVVVVVVVVPD

Radius of gyration: 16.69 Å; chains: 1; bounding box: 49×40×29 Å

Sequence (93 aa):
MAKLHTSVIKLTVGLDENRIPEKLRWSAQDGGIDNEEAKAMLLSVWDSKKKESLKIDLWTKDMPVDEMKIFFHQTLVSLSDTLKWPYKRYQGH

Secondary structure (DSSP, 8-state):
-PPPPPP-EEEEEEE-TTS-EEEEEEEEGGGTEEEEEESEEEEEEEETTTTEEEEEEEE-TTS-HHHHHHHHHHHHHHHHHHHHHHHHHHTT-